Protein 1VKU (pdb70)

Nearest PDB structures (foldseek):
  1vku-assembly1_A  TM=9.948E-01  e=8.053E-12  Thermotoga maritima MSB8
  2n57-assembly1_A  TM=7.965E-01  e=1.346E-03  Brucella melitensis bv. 3 str. Ether
  2xz1-assembly1_D  TM=8.296E-01  e=2.886E-03  Spinacia oleracea
  2fvf-assembly1_A  TM=7.968E-01  e=7.977E-03  Spinacia oleracea
  2n6y-assembly1_A  TM=6.390E-01  e=8.246E-01  Yersinia pestis

CATH classification: 1.10.1200.10

Secondary structure (DSSP, 8-state):
----HHHHHHHHHHHHHH------S--TTSBTTTTT--HHHHHHH--HHHHHT----HHHHTT--BHHHHHHHHHHHHHH--

Radius of gyration: 11.94 Å; Cα contacts (8 Å, |Δi|>4): 67; chains: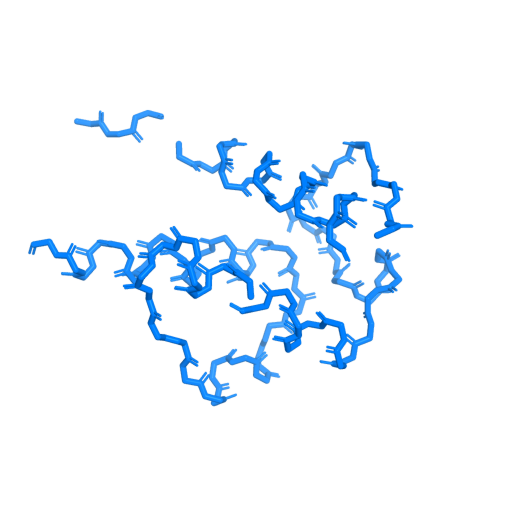 1; bounding box: 22×32×29 Å

B-factor: mean 33.51, std 8.55, range [12.11, 69.29]

Solvent-accessible surface area: 5556 Å² total

InterPro domains:
  IPR003231 Acyl carrier protein [MF_01217] (5-78)
  IPR003231 Acyl carrier protein [PTHR20863] (5-77)
  IPR006162 Phosphopantetheine attachment site [PS00012] (33-48)
  IPR009081 Phosphopantetheine binding ACP domain [PF00550] (9-72)
  IPR009081 Phosphopantetheine binding ACP domain [PS50075] (1-78)
  IPR036736 ACP-like superfamily [G3DSA:1.10.1200.10] (1-88)
  IPR036736 ACP-like superfamily [SSF47336] (2-79)

Structure (mmCIF, N/CA/C/O backbone):
data_1VKU
#
_entry.id   1VKU
#
_cell.length_a   45.420
_cell.length_b   45.420
_cell.length_c   74.340
_cell.angle_alpha   90.00
_cell.angle_beta   90.00
_cell.angle_gamma   120.00
#
_symmetry.space_group_name_H-M   'P 32 2 1'
#
loop_
_entity.id
_entity.type
_entity.pdbx_description
1 polymer 'acyl carrier protein'
2 water water
#
loop_
_atom_site.group_PDB
_atom_site.id
_atom_site.type_symbol
_atom_site.label_atom_id
_atom_site.label_alt_id
_atom_site.label_comp_id
_atom_site.label_asym_id
_atom_site.label_entity_id
_atom_site.label_seq_id
_atom_site.pdbx_PDB_ins_code
_atom_site.Cartn_x
_atom_site.Cartn_y
_atom_site.Cartn_z
_atom_site.occupancy
_atom_site.B_iso_or_equiv
_atom_site.auth_seq_id
_atom_site.auth_comp_id
_atom_site.auth_asym_id
_atom_site.auth_atom_id
_atom_site.pdbx_PDB_model_num
ATOM 1 N N . HIS A 1 10 ? 33.322 28.682 23.399 1.00 48.86 -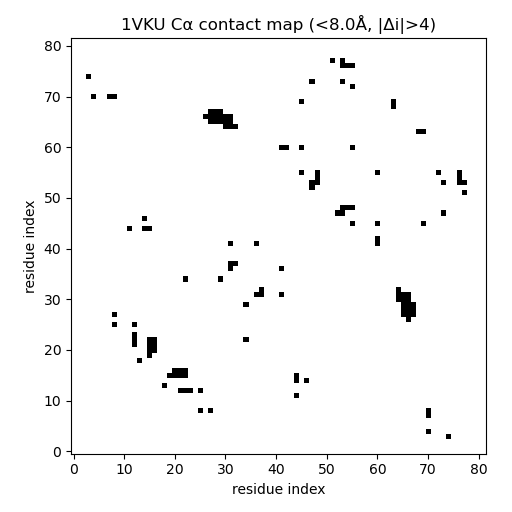2 HIS A N 1
ATOM 2 C CA . HIS A 1 10 ? 33.906 27.650 22.486 1.00 48.67 -2 HIS A CA 1
ATOM 3 C C . HIS A 1 10 ? 32.908 26.525 22.302 1.00 48.78 -2 HIS A C 1
ATOM 4 O O . HIS A 1 10 ? 32.511 25.904 23.280 1.00 51.31 -2 HIS A O 1
ATOM 11 N N . HIS A 1 11 ? 32.484 26.280 21.065 1.00 47.99 -1 HIS A N 1
ATOM 12 C CA . HIS A 1 11 ? 31.616 25.139 20.760 1.00 46.16 -1 HIS A CA 1
ATOM 13 C C . HIS A 1 11 ? 32.501 23.944 20.349 1.00 43.93 -1 HIS A C 1
ATOM 14 O O . HIS A 1 11 ? 32.759 23.706 19.149 1.00 47.64 -1 HIS A O 1
ATOM 17 N N . HIS A 1 12 ? 32.962 23.199 21.352 1.00 35.42 0 HIS A N 1
ATOM 18 C CA . HIS A 1 12 ? 33.856 22.073 21.133 1.00 28.57 0 HIS A CA 1
ATOM 19 C C . HIS A 1 12 ? 33.196 20.938 20.376 1.00 26.54 0 HIS A C 1
ATOM 20 O O . HIS A 1 12 ? 31.991 20.773 20.439 1.00 25.54 0 HIS A O 1
ATOM 35 N N . GLU A 1 14 ? 32.463 20.410 17.290 1.00 30.00 2 GLU A N 1
ATOM 36 C CA . GLU A 1 14 ? 31.463 20.765 16.276 1.00 29.73 2 GLU A CA 1
ATOM 37 C C . GLU A 1 14 ? 31.552 19.876 15.037 1.00 28.10 2 GLU A C 1
ATOM 38 O O . GLU A 1 14 ? 30.542 19.520 14.498 1.00 25.21 2 GLU A O 1
ATOM 44 N N . ARG A 1 15 ? 32.753 19.507 14.597 1.00 25.83 3 ARG A N 1
ATOM 45 C CA . ARG A 1 15 ? 32.883 18.676 13.407 1.00 25.08 3 ARG A CA 1
ATOM 46 C C . ARG A 1 15 ? 32.432 17.248 13.703 1.00 28.55 3 ARG A C 1
ATOM 47 O O . ARG A 1 15 ? 31.666 16.690 12.923 1.00 29.45 3 ARG A O 1
ATOM 55 N N . LYS A 1 16 ? 32.906 16.668 14.818 1.00 25.99 4 LYS A N 1
ATOM 56 C CA . LYS A 1 16 ? 32.484 15.332 15.248 1.00 25.22 4 LYS A CA 1
ATOM 57 C C . LYS A 1 16 ? 30.976 15.245 15.310 1.00 25.13 4 LYS A C 1
ATOM 58 O O . LYS A 1 16 ? 30.411 14.249 14.899 1.00 27.99 4 LYS A O 1
ATOM 69 N N . LYS A 1 17 ? 30.343 16.276 15.857 1.00 26.31 5 LYS A N 1
ATOM 70 C CA . LYS A 1 17 ? 28.902 16.304 16.015 1.00 26.12 5 LYS A CA 1
ATOM 71 C C . LYS A 1 17 ? 28.163 16.342 14.676 1.00 26.12 5 LYS A C 1
ATOM 72 O O . LYS A 1 17 ? 27.206 15.609 14.483 1.00 27.63 5 LYS A O 1
ATOM 78 N N . LEU A 1 18 ? 28.615 17.179 13.751 1.00 26.48 6 LEU A N 1
ATOM 79 C CA . LEU A 1 18 ? 28.015 17.225 12.417 1.00 26.63 6 LEU A CA 1
ATOM 80 C C . LEU A 1 18 ? 28.293 15.983 11.582 1.00 27.04 6 LEU A C 1
ATOM 81 O O . LEU A 1 18 ? 27.453 15.567 10.812 1.00 27.38 6 LEU A O 1
ATOM 86 N N . ILE A 1 19 ? 29.453 15.358 11.746 1.00 27.72 7 ILE A N 1
ATOM 87 C CA . ILE A 1 19 ? 29.644 14.067 11.089 1.00 27.89 7 ILE A CA 1
ATOM 88 C C . ILE A 1 19 ? 28.669 13.044 11.669 1.00 28.83 7 ILE A C 1
ATOM 89 O O . ILE A 1 19 ? 28.092 12.231 10.941 1.00 28.81 7 ILE A O 1
ATOM 94 N N . ALA A 1 20 ? 28.490 13.074 12.988 1.00 28.99 8 ALA A N 1
ATOM 95 C CA . ALA A 1 20 ? 27.593 12.128 13.614 1.00 30.58 8 ALA A CA 1
ATOM 96 C C . ALA A 1 20 ? 26.163 12.354 13.143 1.00 29.03 8 ALA A C 1
ATOM 97 O O . ALA A 1 20 ? 25.423 11.393 12.981 1.00 30.27 8 ALA A O 1
ATOM 99 N N . LYS A 1 21 ? 25.774 13.617 12.952 1.00 27.43 9 LYS A N 1
ATOM 100 C CA . LYS A 1 21 ? 24.456 13.944 12.443 1.00 28.40 9 LYS A CA 1
ATOM 101 C C . LYS A 1 21 ? 24.297 13.463 10.984 1.00 27.24 9 LYS A C 1
ATOM 102 O O . LYS A 1 21 ? 23.301 12.840 10.633 1.00 27.48 9 LYS A O 1
ATOM 108 N N . PHE A 1 22 ? 25.305 13.730 10.158 1.00 24.96 10 PHE A N 1
ATOM 109 C CA . PHE A 1 22 ? 25.346 13.189 8.814 1.00 27.18 10 PHE A CA 1
ATOM 110 C C . PHE A 1 22 ? 25.111 11.659 8.832 1.00 28.66 10 PHE A C 1
ATOM 111 O O . PHE A 1 22 ? 24.263 11.169 8.119 1.00 29.41 10 PHE A O 1
ATOM 119 N N . VAL A 1 23 ? 25.836 10.917 9.666 1.00 26.98 11 VAL A N 1
ATOM 120 C CA . VAL A 1 23 ? 25.680 9.450 9.726 1.00 27.47 11 VAL A CA 1
ATOM 121 C C . VAL A 1 23 ? 24.252 9.049 10.140 1.00 26.42 11 VAL A C 1
ATOM 122 O O . VAL A 1 23 ? 23.669 8.111 9.578 1.00 28.92 11 VAL A O 1
ATOM 126 N N . GLU A 1 24 ? 23.684 9.770 11.099 1.00 27.35 12 GLU A N 1
ATOM 127 C CA . GLU A 1 24 ? 22.356 9.455 11.627 1.00 30.53 12 GLU A CA 1
ATOM 128 C C . GLU A 1 24 ? 21.279 9.700 10.585 1.00 27.48 12 GLU A C 1
ATOM 129 O O . GLU A 1 24 ? 20.371 8.877 10.400 1.00 28.57 12 GLU A O 1
ATOM 135 N N . ILE A 1 25 ? 21.380 10.834 9.910 1.00 27.90 13 ILE A N 1
ATOM 136 C CA . ILE A 1 25 ? 20.453 11.172 8.837 1.00 28.57 13 ILE A CA 1
ATOM 137 C C . ILE A 1 25 ? 20.581 10.174 7.690 1.00 28.32 13 ILE A C 1
ATOM 138 O O . ILE A 1 25 ? 19.588 9.689 7.191 1.00 25.30 13 ILE A O 1
ATOM 143 N N . ALA A 1 26 ? 21.807 9.853 7.276 1.00 27.68 14 ALA A N 1
ATOM 144 C CA . ALA A 1 26 ? 21.998 8.865 6.197 1.00 28.10 14 ALA A CA 1
ATOM 145 C C . ALA A 1 26 ? 21.324 7.553 6.543 1.00 27.58 14 ALA A C 1
ATOM 146 O O . ALA A 1 26 ? 20.660 6.943 5.727 1.00 30.23 14 ALA A O 1
ATOM 148 N N . SER A 1 27 ? 21.460 7.143 7.795 1.00 29.72 15 SER A N 1
ATOM 149 C CA . SER A 1 27 ? 20.921 5.885 8.256 1.00 31.25 15 SER A CA 1
ATOM 150 C C . SER A 1 27 ? 19.415 5.927 8.455 1.00 33.41 15 SER A C 1
ATOM 151 O O . SER A 1 27 ? 18.696 5.016 8.022 1.00 33.44 15 SER A O 1
ATOM 154 N N . GLU A 1 28 ? 18.944 6.960 9.143 1.00 33.52 16 GLU A N 1
ATOM 155 C CA . GLU A 1 28 ? 17.541 7.035 9.521 1.00 34.70 16 GLU A CA 1
ATOM 156 C C . GLU A 1 28 ? 16.626 7.539 8.425 1.00 34.73 16 GLU A C 1
ATOM 157 O O . GLU A 1 28 ? 15.539 7.016 8.251 1.00 35.83 16 GLU A O 1
ATOM 163 N N . LYS A 1 29 ? 17.048 8.557 7.692 1.00 35.19 17 LYS A N 1
ATOM 164 C CA . LYS A 1 29 ? 16.193 9.079 6.641 1.00 36.51 17 LYS A CA 1
ATOM 165 C C . LYS A 1 29 ? 16.448 8.411 5.304 1.00 35.83 17 LYS A C 1
ATOM 166 O O . LYS A 1 29 ? 15.540 8.309 4.497 1.00 35.85 17 LYS A O 1
ATOM 180 N N . GLY A 1 31 ? 18.410 5.310 4.661 1.00 24.42 19 GLY A N 1
ATOM 181 C CA . GLY A 1 31 ? 18.608 3.864 4.603 1.00 26.74 19 GLY A CA 1
ATOM 182 C C . GLY A 1 31 ? 20.021 3.415 4.237 1.00 27.24 19 GLY A C 1
ATOM 183 O O . GLY A 1 31 ? 20.224 2.330 3.689 1.00 28.22 19 GLY A O 1
ATOM 184 N N . LYS A 1 32 ? 20.994 4.262 4.525 1.00 27.01 20 LYS A N 1
ATOM 185 C CA . LYS A 1 32 ? 22.372 4.044 4.116 1.00 26.68 20 LYS A CA 1
ATOM 186 C C . L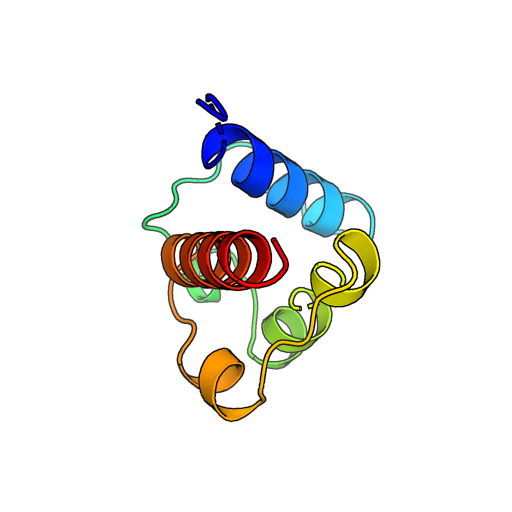YS A 1 32 ? 23.140 3.875 5.411 1.00 29.68 20 LYS A C 1
ATOM 187 O O . LYS A 1 32 ? 23.089 4.740 6.264 1.00 29.04 20 LYS A O 1
ATOM 198 N N . ASP A 1 33 ? 23.816 2.744 5.584 1.00 31.13 21 ASP A N 1
ATOM 199 C CA . ASP A 1 33 ? 24.612 2.499 6.771 1.00 32.30 21 ASP A CA 1
ATOM 200 C C . ASP A 1 33 ? 26.035 2.870 6.412 1.00 33.23 21 ASP A C 1
ATOM 201 O O . ASP A 1 33 ? 26.634 2.239 5.560 1.00 34.16 21 ASP A O 1
ATOM 206 N N . LEU A 1 34 ? 26.583 3.890 7.048 1.00 35.78 22 LEU A N 1
ATOM 207 C CA . LEU A 1 34 ? 27.944 4.338 6.736 1.00 36.28 22 LEU A CA 1
ATOM 208 C C . LEU A 1 34 ? 28.970 3.889 7.769 1.00 40.33 22 LEU A C 1
ATOM 209 O O . LEU A 1 34 ? 30.126 3.593 7.439 1.00 41.45 22 LEU A O 1
ATOM 214 N N . GLU A 1 35 ? 28.520 3.843 9.021 1.00 44.25 23 GLU A N 1
ATOM 215 C CA . GLU A 1 35 ? 29.351 3.576 10.197 1.00 47.13 23 GLU A CA 1
ATOM 216 C C . GLU A 1 35 ? 30.540 4.546 10.361 1.00 48.71 23 GLU A C 1
ATOM 217 O O . GLU A 1 35 ? 30.373 5.547 11.048 1.00 49.69 23 GLU A O 1
ATOM 220 N N . THR A 1 36 ? 31.707 4.293 9.743 1.00 49.52 24 THR A N 1
ATOM 221 C CA . THR A 1 36 ? 32.905 5.124 10.045 1.00 47.87 24 THR A CA 1
ATOM 222 C C . THR A 1 36 ? 33.313 6.099 8.957 1.00 45.54 24 THR A C 1
ATOM 223 O O . THR A 1 36 ? 34.143 5.783 8.107 1.00 45.64 24 THR A O 1
ATOM 227 N N . VAL A 1 37 ? 32.763 7.305 9.043 1.00 41.46 25 VAL A N 1
ATOM 228 C CA . VAL A 1 37 ? 32.960 8.344 8.059 1.00 37.88 25 VAL A CA 1
ATOM 229 C C . VAL A 1 37 ? 34.242 9.159 8.273 1.00 36.46 25 VAL A C 1
ATOM 230 O O . VAL A 1 37 ? 34.492 9.654 9.372 1.00 35.53 25 VAL A O 1
ATOM 234 N N . ASP A 1 38 ? 35.039 9.291 7.211 1.00 33.60 26 ASP A N 1
ATOM 235 C CA . ASP A 1 38 ? 36.100 10.282 7.142 1.00 35.05 26 ASP A CA 1
ATOM 236 C C . ASP A 1 38 ? 35.602 11.486 6.331 1.00 36.04 26 ASP A C 1
ATOM 237 O O . ASP A 1 38 ? 35.057 11.335 5.248 1.00 38.45 26 ASP A O 1
ATOM 242 N N . GLU A 1 39 ? 35.763 12.680 6.886 1.00 35.04 27 GLU A N 1
ATOM 243 C CA . GLU A 1 39 ? 35.492 13.937 6.206 1.00 34.93 27 GLU A CA 1
ATOM 244 C C . GLU A 1 39 ? 36.082 14.092 4.800 1.00 33.79 27 GLU A C 1
ATOM 245 O O . GLU A 1 39 ? 35.555 14.857 3.985 1.00 32.78 27 GLU A O 1
ATOM 251 N N . GLU A 1 40 ? 37.194 13.413 4.545 1.00 31.41 28 GLU A N 1
ATOM 252 C CA . GLU A 1 40 ? 37.904 13.508 3.284 1.00 32.14 28 GLU A CA 1
ATOM 253 C C . GLU A 1 40 ? 37.288 12.673 2.180 1.00 31.58 28 GLU A C 1
ATOM 254 O O . GLU A 1 40 ? 37.646 12.855 1.028 1.00 32.12 28 GLU A O 1
ATOM 260 N N . ASN A 1 41 ? 36.392 11.751 2.530 1.00 29.97 29 ASN A N 1
ATOM 261 C CA . ASN A 1 41 ? 35.643 10.969 1.542 1.00 30.49 29 ASN A CA 1
ATOM 262 C C . ASN A 1 41 ? 34.758 11.842 0.663 1.00 31.66 29 ASN A C 1
ATOM 263 O O . ASN A 1 41 ? 34.072 12.748 1.157 1.00 30.17 29 ASN A O 1
ATOM 268 N N . THR A 1 42 ? 34.711 11.529 -0.625 1.00 30.31 30 THR A N 1
ATOM 269 C CA . THR A 1 42 ? 33.750 12.177 -1.497 1.00 27.49 30 THR A CA 1
ATOM 270 C C . THR A 1 42 ? 32.397 11.550 -1.257 1.00 26.78 30 THR A C 1
ATOM 271 O O . THR A 1 42 ? 32.290 10.387 -0.853 1.00 27.39 30 THR A O 1
ATOM 275 N N . PHE A 1 43 ? 31.348 12.309 -1.510 1.00 27.41 31 PHE A N 1
ATOM 276 C CA . PHE A 1 43 ? 30.020 11.727 -1.399 1.00 27.98 31 PHE A CA 1
ATOM 277 C C . PHE A 1 43 ? 29.829 10.630 -2.397 1.00 27.45 31 PHE A C 1
ATOM 278 O O . PHE A 1 43 ? 29.154 9.645 -2.12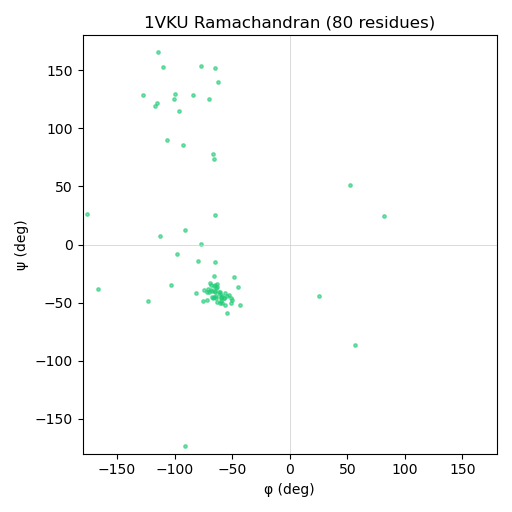1 1.00 29.86 31 PHE A O 1
ATOM 286 N N . LYS A 1 44 ? 30.450 10.819 -3.556 1.00 29.13 32 LYS A N 1
ATOM 287 C CA . LYS A 1 44 ? 30.396 9.889 -4.649 1.00 31.06 32 LYS A CA 1
ATOM 288 C C . LYS A 1 44 ? 30.928 8.556 -4.185 1.00 30.91 32 LYS A C 1
ATOM 289 O O . LYS A 1 44 ? 30.284 7.530 -4.382 1.00 30.76 32 LYS A O 1
ATOM 295 N N . GLU A 1 45 ? 32.097 8.556 -3.561 1.00 29.60 33 GLU A N 1
ATOM 296 C CA . GLU A 1 45 ? 32.616 7.299 -3.072 1.00 31.50 33 GLU A CA 1
ATOM 297 C C . GLU A 1 45 ? 31.773 6.680 -1.954 1.00 31.04 33 GLU A C 1
ATOM 298 O O . GLU A 1 45 ? 31.766 5.477 -1.803 1.00 32.00 33 GLU A O 1
ATOM 304 N N . LEU A 1 46 ? 31.054 7.485 -1.188 1.00 30.81 34 LEU A N 1
ATOM 305 C CA . LEU A 1 46 ? 30.151 6.933 -0.172 1.00 31.94 34 LEU A CA 1
ATOM 306 C C . LEU A 1 46 ? 28.854 6.387 -0.761 1.00 32.28 34 LEU A C 1
ATOM 307 O O . LEU A 1 46 ? 28.003 5.887 -0.027 1.00 35.82 34 LEU A O 1
ATOM 312 N N . GLY A 1 47 ? 28.722 6.480 -2.085 1.00 31.90 35 GLY A N 1
ATOM 313 C CA . GLY A 1 47 ? 27.517 6.074 -2.813 1.00 30.86 35 GLY A CA 1
ATOM 314 C C . GLY A 1 47 ? 26.389 7.087 -2.833 1.00 30.05 35 GLY A C 1
ATOM 315 O O . GLY A 1 47 ? 25.248 6.710 -2.964 1.00 30.96 35 GLY A O 1
ATOM 316 N N . PHE A 1 48 ? 26.692 8.369 -2.668 1.00 30.62 36 PHE A N 1
ATOM 317 C CA . PHE A 1 48 ? 25.650 9.390 -2.756 1.00 30.81 36 PHE A CA 1
ATOM 318 C C . PHE A 1 48 ? 25.743 10.008 -4.130 1.00 32.28 36 PHE A C 1
ATOM 319 O O . PHE A 1 48 ? 26.810 10.497 -4.520 1.00 36.07 36 PHE A O 1
ATOM 327 N N . ASP A 1 49 ? 24.645 10.003 -4.869 1.00 28.66 37 ASP A N 1
ATOM 328 C CA . ASP A 1 49 ? 24.626 10.724 -6.132 1.00 27.88 37 ASP A CA 1
ATOM 329 C C . ASP A 1 49 ? 24.127 12.158 -5.918 1.00 28.43 37 ASP A C 1
ATOM 330 O O . ASP A 1 49 ? 23.941 12.595 -4.790 1.00 27.05 37 ASP A O 1
ATOM 335 N N . SER A 1 50 ? 23.940 12.885 -7.012 1.00 27.07 38 SER A N 1
ATOM 336 C CA . SER A 1 50 ? 23.662 14.311 -6.955 1.00 27.82 38 SER A CA 1
ATOM 337 C C . SER A 1 50 ? 22.326 14.562 -6.270 1.00 28.92 38 SER A C 1
ATOM 338 O O . SER A 1 50 ? 22.186 15.541 -5.536 1.00 29.78 38 SER A O 1
ATOM 341 N N . ILE A 1 51 ? 21.372 13.654 -6.496 1.00 28.06 39 ILE A N 1
ATOM 342 C CA . ILE A 1 51 ? 20.038 13.715 -5.914 1.00 28.56 39 ILE A CA 1
ATOM 343 C C . ILE A 1 51 ? 20.115 13.414 -4.429 1.00 28.06 39 ILE A C 1
ATOM 344 O O . ILE A 1 51 ? 19.413 14.020 -3.651 1.00 29.35 39 ILE A O 1
ATOM 349 N N . ASP A 1 52 ? 20.974 12.483 -4.047 1.00 28.87 40 ASP A N 1
ATOM 350 C CA . ASP A 1 52 ? 21.166 12.170 -2.637 1.00 31.39 40 ASP A CA 1
ATOM 351 C C . ASP A 1 52 ? 21.766 13.366 -1.886 1.00 30.28 40 ASP A C 1
ATOM 352 O O . ASP A 1 52 ? 21.409 13.611 -0.740 1.00 32.08 40 ASP A O 1
ATOM 357 N N . VAL A 1 53 ? 22.713 14.060 -2.513 1.00 30.75 41 VAL A N 1
ATOM 358 C CA . VAL A 1 53 ? 23.287 15.253 -1.914 1.00 27.00 41 VAL A CA 1
ATOM 359 C C . VAL A 1 53 ? 22.220 16.319 -1.662 1.00 29.02 41 VAL A C 1
ATOM 360 O O . VAL A 1 53 ? 22.215 16.914 -0.600 1.00 28.98 41 VAL A O 1
ATOM 364 N N . ILE A 1 54 ? 21.339 16.559 -2.636 1.00 27.53 42 ILE A N 1
ATOM 365 C CA . ILE A 1 54 ? 20.193 17.474 -2.472 1.00 28.14 42 ILE A CA 1
ATOM 366 C C . ILE A 1 54 ? 19.289 17.053 -1.299 1.00 27.95 42 ILE A C 1
ATOM 367 O O . ILE A 1 54 ? 18.921 17.895 -0.495 1.00 29.30 42 ILE A O 1
ATOM 372 N N . ASP A 1 55 ? 18.950 15.765 -1.194 1.00 26.67 43 ASP A N 1
ATOM 373 C CA . ASP A 1 55 ? 18.119 15.287 -0.084 1.00 26.10 43 ASP A CA 1
ATOM 374 C C . ASP A 1 55 ? 18.848 15.494 1.240 1.00 26.79 43 ASP A C 1
ATOM 375 O O . ASP A 1 55 ? 18.284 16.014 2.185 1.00 26.92 43 ASP A O 1
ATOM 380 N N . LEU A 1 56 ? 20.100 15.068 1.311 1.00 26.04 44 LEU A N 1
ATOM 381 C CA . LEU A 1 56 ? 20.944 15.306 2.487 1.00 31.00 44 LEU A CA 1
ATOM 382 C C . LEU A 1 56 ? 20.964 16.779 2.915 1.00 29.50 44 LEU A C 1
ATOM 383 O O . LEU A 1 56 ? 20.807 17.077 4.094 1.00 29.94 44 LEU A O 1
ATOM 388 N N . VAL A 1 57 ? 21.129 17.685 1.956 1.00 29.84 45 VAL A N 1
ATOM 389 C CA . VAL A 1 57 ? 21.211 19.131 2.237 1.00 28.42 45 VAL A CA 1
ATOM 390 C C . VAL A 1 57 ? 19.870 19.622 2.801 1.00 30.12 45 VAL A C 1
ATOM 391 O O . VAL A 1 57 ? 19.853 20.326 3.802 1.00 32.41 45 VAL A O 1
ATOM 403 N N . PHE A 1 59 ? 17.683 17.900 4.363 1.00 29.91 47 PHE A N 1
ATOM 404 C CA . PHE A 1 59 ? 17.542 17.350 5.727 1.00 30.87 47 PHE A CA 1
ATOM 405 C C . PHE A 1 59 ? 18.348 18.168 6.750 1.00 29.19 47 PHE A C 1
ATOM 406 O O . PHE A 1 59 ? 17.840 18.464 7.814 1.00 30.00 47 PHE A O 1
ATOM 414 N N . PHE A 1 60 ? 19.584 18.526 6.428 1.00 26.11 48 PHE A N 1
ATOM 415 C CA . PHE A 1 60 ? 20.360 19.439 7.264 1.00 26.15 48 PHE A CA 1
ATOM 416 C C . PHE A 1 60 ? 19.694 20.814 7.396 1.00 26.82 48 PHE A C 1
ATOM 417 O O . PHE A 1 60 ? 19.650 21.391 8.477 1.00 26.95 48 PHE A O 1
ATOM 425 N N . GLU A 1 61 ? 19.173 21.335 6.300 1.00 27.69 49 GLU A N 1
ATOM 426 C CA . GLU A 1 61 ? 18.458 22.601 6.329 1.00 23.46 49 GLU A CA 1
ATOM 427 C C . GLU A 1 61 ? 17.319 22.595 7.351 1.00 26.96 49 GLU A C 1
ATOM 428 O O . GLU A 1 61 ? 17.095 23.563 8.083 1.00 27.92 49 GLU A O 1
ATOM 434 N N . ASP A 1 62 ? 16.557 21.516 7.363 1.00 26.99 50 ASP A N 1
ATOM 435 C CA . ASP A 1 62 ? 15.384 21.442 8.202 1.00 27.33 50 ASP A CA 1
ATOM 436 C C . ASP A 1 62 ? 15.815 21.244 9.647 1.00 29.99 50 ASP A C 1
ATOM 437 O O . ASP A 1 62 ? 15.220 21.846 10.548 1.00 29.40 50 ASP A O 1
ATOM 442 N N . GLU A 1 63 ? 16.855 20.420 9.859 1.00 25.81 51 GLU A N 1
ATOM 443 C CA . GLU A 1 63 ? 17.330 20.102 11.196 1.00 29.71 51 GLU A CA 1
ATOM 444 C C . GLU A 1 63 ? 17.892 21.333 11.855 1.00 28.98 51 GLU A C 1
ATOM 445 O O . GLU A 1 63 ? 17.790 21.484 13.066 1.00 29.41 51 GLU A O 1
ATOM 451 N N . PHE A 1 64 ? 18.542 22.191 11.075 1.00 28.21 52 PHE A N 1
ATOM 452 C CA . PHE A 1 64 ? 19.281 23.295 11.669 1.00 26.59 52 PHE A CA 1
ATOM 453 C C . PHE A 1 64 ? 18.666 24.643 11.359 1.00 27.63 52 PHE A C 1
ATOM 454 O O . PHE A 1 64 ? 19.239 25.663 11.705 1.00 28.20 52 PHE A O 1
ATOM 462 N N . ALA A 1 65 ? 17.491 24.641 10.731 1.00 29.88 53 ALA A N 1
ATOM 463 C CA . ALA A 1 65 ? 16.816 25.878 10.332 1.00 29.45 53 ALA A CA 1
ATOM 464 C C . ALA A 1 65 ? 17.767 26.770 9.523 1.00 31.27 53 ALA A C 1
ATOM 465 O O . ALA A 1 65 ? 17.953 27.940 9.851 1.00 30.14 53 ALA A O 1
ATOM 467 N N . LEU A 1 66 ? 18.386 26.177 8.495 1.00 30.46 54 LEU A N 1
ATOM 468 C CA . LEU A 1 66 ? 19.354 26.833 7.608 1.00 30.88 54 LEU A CA 1
ATOM 469 C C . LEU A 1 66 ? 18.769 26.912 6.219 1.00 32.18 54 LEU A C 1
ATOM 470 O O . LEU A 1 66 ? 17.774 26.273 5.927 1.00 32.47 54 LEU A O 1
ATOM 475 N N . ARG A 1 67 ? 19.388 27.736 5.380 1.00 33.49 55 ARG A N 1
ATOM 476 C CA . ARG A 1 67 ? 19.162 27.707 3.949 1.00 33.53 55 ARG A CA 1
ATOM 477 C C . ARG A 1 67 ? 20.523 27.587 3.294 1.00 32.75 55 ARG A C 1
ATOM 478 O O . ARG A 1 67 ? 21.442 28.317 3.644 1.00 34.10 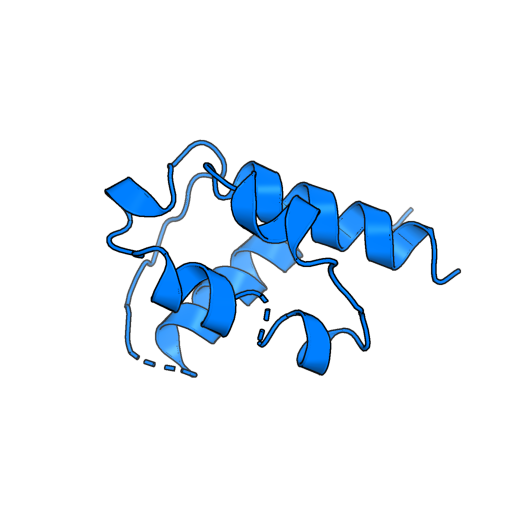55 ARG A O 1
ATOM 481 N N . ILE A 1 68 ? 20.660 26.617 2.396 1.00 31.39 56 ILE A N 1
ATOM 482 C CA . ILE A 1 68 ? 21.870 26.440 1.604 1.00 30.05 56 ILE A CA 1
ATOM 483 C C . ILE A 1 68 ? 21.512 26.647 0.139 1.00 29.91 56 ILE A C 1
ATOM 484 O O . ILE A 1 68 ? 20.666 25.943 -0.406 1.00 30.15 56 ILE A O 1
ATOM 489 N N . GLU A 1 69 ? 22.142 27.643 -0.475 1.00 30.94 57 GLU A N 1
ATOM 490 C CA . GLU A 1 69 ? 21.873 28.052 -1.855 1.00 32.37 57 GLU A CA 1
ATOM 491 C C . GLU A 1 69 ? 22.256 26.959 -2.836 1.00 30.51 57 GLU A C 1
ATOM 492 O O . GLU A 1 69 ? 23.149 26.171 -2.559 1.00 31.47 57 GLU A O 1
ATOM 498 N N . ASP A 1 70 ? 21.578 26.929 -3.978 1.00 32.00 58 ASP A N 1
ATOM 499 C CA . ASP A 1 70 ? 21.749 25.872 -4.978 1.00 33.06 58 ASP A CA 1
ATOM 500 C C . ASP A 1 70 ? 23.145 25.852 -5.540 1.00 30.91 58 ASP A C 1
ATOM 501 O O . ASP A 1 70 ? 23.697 24.786 -5.798 1.00 32.23 58 ASP A O 1
ATOM 506 N N . GLU A 1 71 ? 23.719 27.032 -5.706 1.00 28.92 59 GLU A N 1
ATOM 507 C CA . GLU A 1 71 ? 25.063 27.138 -6.208 1.00 31.20 59 GLU A CA 1
ATOM 508 C C . GLU A 1 71 ? 26.051 26.438 -5.287 1.00 30.29 59 GLU A C 1
ATOM 509 O O . GLU A 1 71 ? 26.966 25.779 -5.766 1.00 33.04 59 GLU A O 1
ATOM 512 N N . GLU A 1 72 ? 25.872 26.586 -3.974 1.00 30.20 60 GLU A N 1
ATOM 513 C CA . GLU A 1 72 ? 26.739 25.953 -2.981 1.00 29.99 60 GLU A CA 1
ATOM 514 C C . GLU A 1 72 ? 26.563 24.431 -2.977 1.00 31.15 60 GLU A C 1
ATOM 515 O O . GLU A 1 72 ? 27.535 23.692 -2.812 1.00 33.32 60 GLU A O 1
ATOM 521 N N . ILE A 1 73 ? 25.324 23.959 -3.132 1.00 29.53 61 ILE A N 1
ATOM 522 C CA . ILE A 1 73 ? 25.056 22.519 -3.186 1.00 28.31 61 ILE A CA 1
ATOM 523 C C . ILE A 1 73 ? 25.856 21.892 -4.308 1.00 29.44 61 ILE A C 1
ATOM 524 O O . ILE A 1 73 ? 26.489 20.863 -4.104 1.00 29.16 61 ILE A O 1
ATOM 529 N N . SER A 1 74 ? 25.846 22.527 -5.483 1.00 30.92 62 SER A N 1
ATOM 530 C CA . SER A 1 74 ? 26.483 21.968 -6.678 1.00 33.47 62 SER A CA 1
ATOM 531 C C . SER A 1 74 ? 28.004 21.831 -6.589 1.00 34.58 62 SER A C 1
ATOM 532 O O . SER A 1 74 ? 28.612 21.141 -7.397 1.00 36.68 62 SER A O 1
ATOM 535 N N . LYS A 1 75 ? 28.602 22.495 -5.609 1.00 34.24 63 LYS A N 1
ATOM 536 C CA . LYS A 1 75 ? 30.046 22.546 -5.444 1.00 30.65 63 LYS A CA 1
ATOM 537 C C . LYS A 1 75 ? 30.518 21.518 -4.401 1.00 30.95 63 LYS A C 1
ATOM 538 O O . LYS A 1 75 ? 31.712 21.320 -4.205 1.00 33.40 63 LYS A O 1
ATOM 542 N N . ILE A 1 76 ? 29.577 20.893 -3.715 1.00 31.33 64 ILE A N 1
ATOM 543 C CA . ILE A 1 76 ? 29.853 19.913 -2.656 1.00 32.14 64 ILE A CA 1
ATOM 544 C C . ILE A 1 76 ? 30.419 18.645 -3.286 1.00 34.69 64 ILE A C 1
ATOM 545 O O . ILE A 1 76 ? 29.801 18.068 -4.189 1.00 36.71 64 ILE A O 1
ATOM 550 N N . ARG A 1 77 ? 31.595 18.225 -2.816 1.00 32.63 65 ARG A N 1
ATOM 551 C CA . ARG A 1 77 ? 32.304 17.048 -3.330 1.00 32.85 65 ARG A CA 1
ATOM 552 C C . ARG A 1 77 ? 32.567 16.056 -2.222 1.00 29.81 65 ARG A C 1
ATOM 553 O O . ARG A 1 77 ? 32.319 14.873 -2.359 1.00 26.84 65 ARG A O 1
ATOM 561 N N . LYS A 1 78 ? 33.096 16.586 -1.130 1.00 29.12 66 LYS A N 1
ATOM 562 C CA . LYS A 1 78 ? 33.542 15.810 -0.001 1.00 30.50 66 LYS A CA 1
ATOM 563 C C . LYS A 1 78 ? 32.606 16.054 1.145 1.00 30.85 66 LYS A C 1
ATOM 564 O O . LYS A 1 78 ? 31.986 17.119 1.220 1.00 31.32 66 LYS A O 1
ATOM 570 N N . VAL A 1 79 ? 32.496 15.065 2.025 1.00 29.49 67 VAL A N 1
ATOM 571 C CA . VAL A 1 79 ? 31.856 15.262 3.322 1.00 29.80 67 VAL A CA 1
ATOM 572 C C . VAL A 1 79 ? 32.295 16.594 3.984 1.00 29.41 67 VAL A C 1
ATOM 573 O O . VAL A 1 79 ? 31.465 17.405 4.359 1.00 32.06 67 VAL A O 1
ATOM 577 N N . LYS A 1 80 ? 33.601 16.817 4.080 1.00 27.93 68 LYS A N 1
ATOM 578 C CA . LYS A 1 80 ? 34.169 18.034 4.643 1.00 30.17 68 LYS A CA 1
ATOM 579 C C . LYS A 1 80 ? 33.448 19.282 4.123 1.00 30.43 68 LYS A C 1
ATOM 580 O O . LYS A 1 80 ? 33.272 20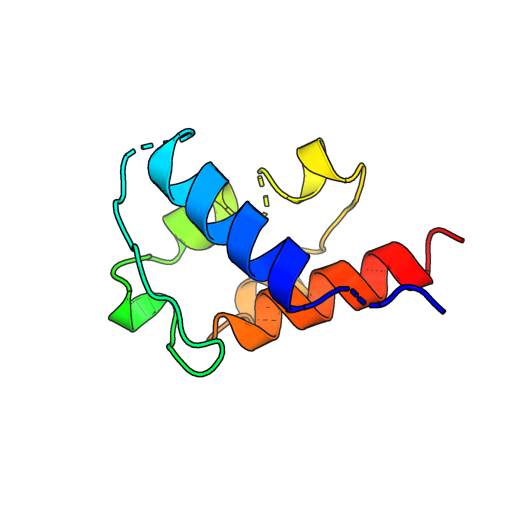.246 4.858 1.00 34.05 68 LYS A O 1
ATOM 584 N N . ASP A 1 81 ? 33.041 19.257 2.851 1.00 29.76 69 ASP A N 1
ATOM 585 C CA . ASP A 1 81 ? 32.436 20.427 2.179 1.00 29.86 69 ASP A CA 1
ATOM 586 C C . ASP A 1 81 ? 31.086 20.733 2.776 1.00 28.75 69 ASP A C 1
ATOM 587 O O . ASP A 1 81 ? 30.720 21.885 2.950 1.00 29.14 69 ASP A O 1
ATOM 592 N N . LEU A 1 82 ? 30.331 19.687 3.067 1.00 27.94 70 LEU A N 1
ATOM 593 C CA . LEU A 1 82 ? 29.029 19.878 3.698 1.00 30.78 70 LEU A CA 1
ATOM 594 C C . LEU A 1 82 ? 29.160 20.309 5.162 1.00 28.50 70 LEU A C 1
ATOM 595 O O . LEU A 1 82 ? 28.444 21.198 5.601 1.00 29.20 70 LEU A O 1
ATOM 600 N N . ILE A 1 83 ? 30.100 19.711 5.891 1.00 27.80 71 ILE A N 1
ATOM 601 C CA . ILE A 1 83 ? 30.347 20.065 7.280 1.00 27.17 71 ILE A CA 1
ATOM 602 C C . ILE A 1 83 ? 30.714 21.556 7.329 1.00 27.38 71 ILE A C 1
ATOM 603 O O . ILE A 1 83 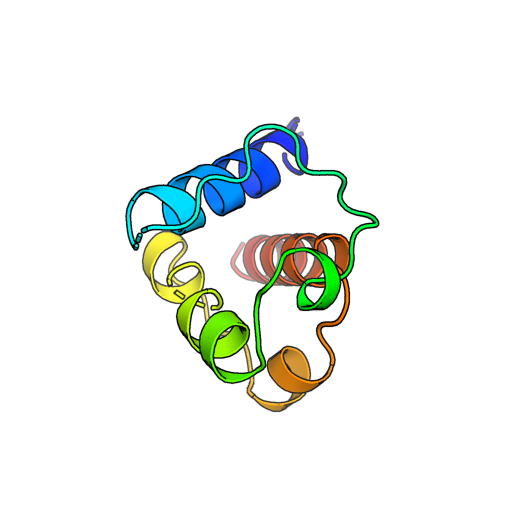? 30.200 22.306 8.147 1.00 27.34 71 ILE A O 1
ATOM 608 N N . ASP A 1 84 ? 31.572 21.971 6.413 1.00 27.78 72 ASP A N 1
ATOM 609 C CA . ASP A 1 84 ? 32.057 23.340 6.364 1.00 30.27 72 ASP A CA 1
ATOM 610 C C . ASP A 1 84 ? 30.944 24.334 6.072 1.00 28.69 72 ASP A C 1
ATOM 611 O O . ASP A 1 84 ? 30.862 25.374 6.696 1.00 28.82 72 ASP A O 1
ATOM 616 N N . ILE A 1 85 ? 30.098 24.007 5.110 1.00 31.08 73 ILE A N 1
ATOM 617 C CA . ILE A 1 85 ? 28.986 24.856 4.761 1.00 31.69 73 ILE A CA 1
ATOM 618 C C . ILE A 1 85 ? 28.062 25.034 5.953 1.00 30.62 73 ILE A C 1
ATOM 619 O O . ILE A 1 85 ? 27.723 26.149 6.287 1.00 32.21 73 ILE A O 1
ATOM 624 N N . VAL A 1 86 ? 27.659 23.937 6.582 1.00 29.75 74 VAL A N 1
ATOM 625 C CA . VAL A 1 86 ? 26.790 23.956 7.771 1.00 28.18 74 VAL A CA 1
ATOM 626 C C . VAL A 1 86 ? 27.361 24.795 8.921 1.00 27.70 74 VAL A C 1
ATOM 627 O O . VAL A 1 86 ? 26.683 25.686 9.416 1.00 29.03 74 VAL A O 1
ATOM 631 N N . ILE A 1 87 ? 28.613 24.553 9.315 1.00 28.71 75 ILE A N 1
ATOM 632 C CA . ILE A 1 87 ? 29.288 25.450 10.278 1.00 27.77 75 ILE A CA 1
ATOM 633 C C . ILE A 1 87 ? 29.206 26.923 9.894 1.00 29.32 75 ILE A C 1
ATOM 634 O O . ILE A 1 87 ? 28.886 27.765 10.740 1.00 28.78 75 ILE A O 1
ATOM 639 N N . LYS A 1 88 ? 29.502 27.233 8.626 1.00 29.85 76 LYS A N 1
ATOM 640 C CA . LYS A 1 88 ? 29.446 28.594 8.118 1.00 28.07 76 LYS A CA 1
ATOM 641 C C . LYS A 1 88 ? 28.049 29.172 8.256 1.00 29.28 76 LYS A C 1
ATOM 642 O O . LYS A 1 88 ? 27.906 30.306 8.700 1.00 28.88 76 LYS A O 1
ATOM 646 N N . LYS A 1 89 ? 27.021 28.414 7.885 1.00 29.01 77 LYS A N 1
ATOM 647 C CA . LYS A 1 89 ? 25.647 28.918 7.994 1.00 31.28 77 LYS A CA 1
ATOM 648 C C . LYS A 1 89 ? 25.222 29.082 9.456 1.00 32.40 77 LYS A C 1
ATOM 649 O O . LYS A 1 89 ? 24.454 29.990 9.789 1.00 34.71 77 LYS A O 1
ATOM 655 N N . LEU A 1 90 ? 25.702 28.199 10.317 1.00 32.43 78 LEU A N 1
ATOM 656 C CA . LEU A 1 90 ? 25.385 28.288 11.731 1.00 33.61 78 LEU A CA 1
ATOM 657 C C . LEU A 1 90 ? 26.085 29.494 12.356 1.00 35.98 78 LEU A C 1
ATOM 658 O O . LEU A 1 90 ? 25.483 30.221 13.145 1.00 34.91 78 LEU A O 1
ATOM 663 N N . GLU A 1 91 ? 27.338 29.730 11.969 1.00 38.77 79 GLU A N 1
ATOM 664 C CA . GLU A 1 91 ? 28.074 30.874 12.462 1.00 40.52 79 GLU A CA 1
ATOM 665 C C . GLU A 1 91 ? 27.330 32.142 12.083 1.00 41.38 79 GLU A C 1
ATOM 666 O O . GLU A 1 91 ? 27.096 32.989 12.931 1.00 42.81 79 GLU A O 1
ATOM 672 N N . GLU A 1 92 ? 26.931 32.264 10.822 1.00 41.86 80 GLU A N 1
ATOM 673 C CA . GLU A 1 92 ? 26.175 33.434 10.393 1.00 44.17 80 GLU A CA 1
ATOM 674 C C . GLU A 1 92 ? 24.942 33.642 11.258 1.00 45.62 80 GLU A C 1
ATOM 675 O O . GLU A 1 92 ? 24.814 34.691 11.883 1.00 47.18 80 GLU A O 1
ATOM 681 N N . ILE A 1 93 ? 24.052 32.649 11.303 1.00 46.95 81 ILE A N 1
ATOM 682 C CA . IL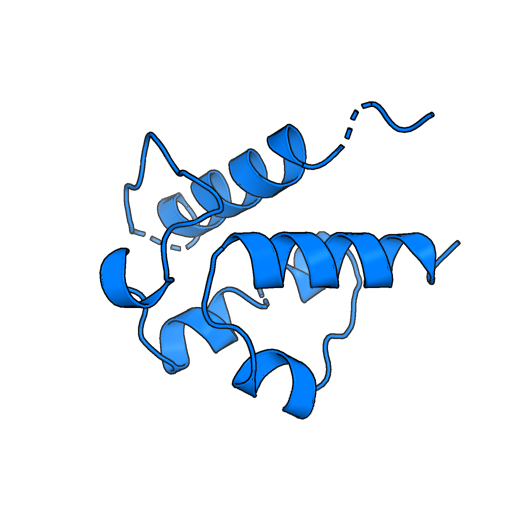E A 1 93 ? 22.811 32.743 12.077 1.00 49.43 81 ILE A CA 1
ATOM 683 C C . ILE A 1 93 ? 23.179 32.823 13.551 1.00 52.31 81 ILE A C 1
ATOM 684 O O . ILE A 1 93 ? 23.018 31.853 14.282 1.00 54.68 81 ILE A O 1
ATOM 686 N N . ASP A 1 94 ? 23.698 33.979 13.969 1.00 54.78 82 ASP A N 1
ATOM 687 C CA . ASP A 1 94 ? 24.256 34.174 15.314 1.00 57.60 82 ASP A CA 1
ATOM 688 C C . ASP A 1 94 ? 24.376 35.670 15.665 1.00 58.38 82 ASP A C 1
ATOM 689 O O . ASP A 1 94 ? 24.931 36.471 14.897 1.00 59.30 82 ASP A O 1
#

Sequence (82 aa):
HHHERKKLIAKFVEIASEKGKDLETVDEENTFKELGFDSIDVIDLVFFEDEFALRIEDEEISKIRKVKDLIDIVIKKLEEID

Organism: Thermotoga maritima (strain ATCC 43589 / DSM 3109 / JCM 10099 / NBRC 100826 / MSB8) (NCBI:txid243274)

Foldseek 3Di:
DPPALVVVVVVLQCCCVPCPQHQPDDDQAAFVVVSVADLVNLVVSLVLCVVLVFDDDPVLSVVGTTSVSSSVVSVVRNVVVD